Protein AF-A0A150P5X8-F1 (afdb_monomer)

Foldseek 3Di:
DVQLVVLVVLCVDPLLVVLVVQLCCLVPPVQPVPPDDNVVSVLSNLLSCLSHQLSVVCNVVSPRDPVVSVVSNVVSLVLSQCLQADVVSVVVVQVVCVVDPDNDDGDNHNVSNVSSVSSD

Nearest PDB structures (foldseek):
  8a1g-assembly2_D  TM=3.761E-01  e=4.054E+00  Homo sapiens
  7aan-assembly1_B  TM=2.956E-01  e=4.720E+00  Homo sapiens

Sequence (120 aa):
MSRDLRSRRSLLHPLWLGALALLVLNDHALKGSGLLPGWLTGKLSDLAGLLVAPAALAALLRVSSRRGFLGAHVATGAVFSAINLAPQAARAVEALMALTPLPWRITVDPTDLMALPALL

Solvent-accessible surface area (backbone atoms only — not comparable to full-atom values): 6564 Å² total; per-residue (Å²): 128,82,42,65,54,57,29,56,49,47,64,67,31,68,67,32,46,49,25,45,51,48,33,53,47,37,67,74,58,39,55,89,63,73,83,52,59,67,71,57,50,47,54,52,38,50,43,20,44,52,54,34,44,26,47,51,49,18,44,76,68,67,37,52,48,74,68,47,46,51,47,23,37,53,50,44,52,50,52,55,48,39,26,22,74,31,70,67,48,26,51,51,51,37,59,58,38,62,78,46,97,54,91,63,80,75,75,68,40,65,76,60,59,75,42,56,72,64,65,114

Mean predicted aligned error: 4.26 Å

pLDDT: mean 91.42, std 9.4, range [49.25, 98.38]

Radius of gyration: 14.77 Å; Cα contacts (8 Å, |Δi|>4): 120; chains: 1; bounding box: 37×29×39 Å

Secondary structure (DSSP, 8-state):
--SHHHHHHHHTSHHHHHHHHHHHHIIIIITTSSSS-HHHHHHHHHHHHHHHHHHHHHHHTT--SHHHHHHHHHHHHHHHHHHHH-HHHHHHHHHHHTTSSS-------GGGGGGGGGG-

Organism: Sorangium cellulosum (NCBI:txid56)

Structure (mmCIF, N/CA/C/O backbone):
data_AF-A0A150P5X8-F1
#
_entry.id   AF-A0A150P5X8-F1
#
loop_
_atom_site.group_PDB
_atom_site.id
_atom_site.type_symbol
_atom_site.label_atom_id
_atom_site.label_alt_id
_atom_site.label_comp_id
_atom_site.label_asym_id
_atom_site.label_entity_id
_atom_site.label_seq_id
_atom_site.pdbx_PDB_ins_code
_atom_site.Cartn_x
_atom_site.Cartn_y
_atom_site.Cartn_z
_atom_site.occupancy
_atom_site.B_iso_or_equiv
_atom_site.auth_seq_id
_atom_site.auth_comp_id
_atom_site.auth_asym_id
_atom_site.auth_atom_id
_atom_site.pdbx_PDB_model_num
ATOM 1 N N . MET A 1 1 ? -14.795 11.605 23.804 1.00 49.25 1 MET A N 1
ATOM 2 C CA . MET A 1 1 ? -13.365 11.974 23.654 1.00 49.25 1 MET A CA 1
ATOM 3 C C . MET A 1 1 ? -12.392 10.788 23.591 1.00 49.25 1 MET A C 1
ATOM 5 O O . MET A 1 1 ? -11.368 10.907 22.942 1.00 49.25 1 MET A O 1
ATOM 9 N N . SER A 1 2 ? -12.684 9.622 24.175 1.00 56.06 2 SER A N 1
ATOM 10 C CA . SER A 1 2 ? -11.725 8.499 24.320 1.00 56.06 2 SER A CA 1
ATOM 11 C C . SER A 1 2 ? -11.484 7.636 23.066 1.00 56.06 2 SER A C 1
ATOM 13 O O . SER A 1 2 ? -10.650 6.734 23.072 1.00 56.06 2 SER A O 1
ATOM 15 N N . ARG A 1 3 ? -12.247 7.868 21.996 1.00 51.91 3 ARG A N 1
ATOM 16 C CA . ARG A 1 3 ? -12.334 6.993 20.818 1.00 51.91 3 ARG A CA 1
ATOM 17 C C . ARG A 1 3 ? -11.343 7.368 19.705 1.00 51.91 3 ARG A C 1
ATOM 19 O O . ARG A 1 3 ? -10.735 6.475 19.127 1.00 51.91 3 ARG A O 1
ATOM 26 N N . ASP A 1 4 ? -11.089 8.661 19.511 1.00 60.19 4 ASP A N 1
ATOM 27 C CA . ASP A 1 4 ? -10.089 9.196 18.566 1.00 60.19 4 ASP A CA 1
ATOM 28 C C . ASP A 1 4 ? -8.639 8.881 18.995 1.00 60.19 4 ASP A C 1
ATOM 30 O O . ASP A 1 4 ? -7.708 8.841 18.201 1.00 60.19 4 ASP A O 1
ATOM 34 N N . LEU A 1 5 ? -8.439 8.576 20.279 1.00 59.88 5 LEU A N 1
ATOM 35 C CA . LEU A 1 5 ? -7.133 8.202 20.818 1.00 59.88 5 LEU A CA 1
ATOM 36 C C . LEU A 1 5 ? -6.637 6.855 20.284 1.00 59.88 5 LEU A C 1
ATOM 38 O O . LEU A 1 5 ? -5.435 6.617 20.286 1.00 59.88 5 LEU A O 1
ATOM 42 N N . ARG A 1 6 ? -7.531 5.955 19.851 1.00 66.44 6 ARG A N 1
ATOM 43 C CA . ARG A 1 6 ? -7.143 4.594 19.453 1.00 66.44 6 ARG A CA 1
ATOM 44 C C . ARG A 1 6 ? -6.501 4.567 18.062 1.00 66.44 6 ARG A C 1
ATOM 46 O O . ARG A 1 6 ? -5.456 3.947 17.915 1.00 66.44 6 ARG A O 1
ATOM 53 N N . SER A 1 7 ? -7.065 5.300 17.100 1.00 68.88 7 SER A N 1
ATOM 54 C CA . SER A 1 7 ? -6.475 5.503 15.767 1.00 68.88 7 SER A CA 1
ATOM 55 C C . SER A 1 7 ? -5.169 6.298 15.852 1.00 68.88 7 SER A C 1
ATOM 57 O O . SER A 1 7 ? -4.159 5.905 15.276 1.00 68.88 7 SER A O 1
ATOM 59 N N . ARG A 1 8 ? -5.128 7.367 16.658 1.00 73.62 8 ARG A N 1
ATOM 60 C CA . ARG A 1 8 ? -3.889 8.133 16.880 1.00 73.62 8 ARG A CA 1
ATOM 61 C C . ARG A 1 8 ? -2.788 7.298 17.532 1.00 73.62 8 ARG A C 1
ATOM 63 O O . ARG A 1 8 ? -1.634 7.413 17.144 1.00 73.62 8 ARG A O 1
ATOM 70 N N . ARG A 1 9 ? -3.130 6.421 18.484 1.00 78.81 9 ARG A N 1
ATOM 71 C CA . ARG A 1 9 ? -2.160 5.501 19.100 1.00 78.81 9 ARG A CA 1
ATOM 72 C C . ARG A 1 9 ? -1.590 4.495 18.103 1.00 78.81 9 ARG A C 1
ATOM 74 O O . ARG A 1 9 ? -0.408 4.197 18.212 1.00 78.81 9 ARG A O 1
ATOM 81 N N . SER A 1 10 ? -2.370 4.009 17.130 1.00 78.38 10 SER A N 1
ATOM 82 C CA . SER A 1 10 ? -1.811 3.134 16.087 1.00 78.38 10 SER A CA 1
ATOM 83 C C . SER A 1 10 ? -0.771 3.842 15.215 1.00 78.38 10 SER A C 1
ATOM 85 O O . SER A 1 10 ? 0.206 3.207 14.841 1.00 78.38 10 SER A O 1
ATOM 87 N N . LEU A 1 11 ? -0.908 5.154 14.980 1.00 85.50 11 LEU A N 1
ATOM 88 C CA . LEU A 1 11 ? 0.094 5.943 14.244 1.00 85.50 11 LEU A CA 1
ATOM 89 C C . LEU A 1 11 ? 1.394 6.170 15.035 1.00 85.50 11 LEU A C 1
ATOM 91 O O . LEU A 1 11 ? 2.410 6.546 14.467 1.00 85.50 11 LEU A O 1
ATOM 95 N N . LEU A 1 12 ? 1.374 5.958 16.352 1.00 89.94 12 LEU A N 1
ATOM 96 C CA . LEU A 1 12 ? 2.559 6.048 17.211 1.00 89.94 12 LEU A CA 1
ATOM 97 C C . LEU A 1 12 ? 3.156 4.671 17.520 1.00 89.94 12 LEU A C 1
ATOM 99 O O . LEU A 1 12 ? 4.127 4.571 18.268 1.00 89.94 12 LEU A O 1
ATOM 103 N N . HIS A 1 13 ? 2.573 3.598 16.982 1.00 91.38 13 HIS A N 1
ATOM 104 C CA . HIS A 1 13 ? 3.076 2.256 17.215 1.00 91.38 13 HIS A CA 1
ATOM 105 C C . HIS A 1 13 ? 4.439 2.085 16.517 1.00 91.38 13 HIS A C 1
ATOM 107 O O . HIS A 1 13 ? 4.541 2.417 15.333 1.00 91.38 13 HIS A O 1
ATOM 113 N N . PRO A 1 14 ? 5.470 1.526 17.183 1.00 92.62 14 PRO A N 1
ATOM 114 C CA . PRO A 1 14 ? 6.808 1.388 16.601 1.00 92.62 14 PRO A CA 1
ATOM 115 C C . PRO A 1 14 ? 6.818 0.661 15.255 1.00 92.62 14 PRO A C 1
ATOM 117 O O . PRO A 1 14 ? 7.535 1.066 14.349 1.00 92.62 14 PRO A O 1
ATOM 120 N N . LEU A 1 15 ? 5.970 -0.362 15.094 1.00 92.69 15 LEU A N 1
ATOM 121 C CA . LEU A 1 15 ? 5.825 -1.071 13.819 1.00 92.69 15 LEU A CA 1
ATOM 122 C C . LEU A 1 15 ? 5.279 -0.167 12.707 1.00 92.69 15 LEU A C 1
ATOM 124 O O . LEU A 1 15 ? 5.765 -0.230 11.586 1.00 92.69 15 LEU A O 1
ATOM 128 N N . TRP A 1 16 ? 4.295 0.685 13.011 1.00 94.88 16 TRP A N 1
ATOM 129 C CA . TRP A 1 16 ? 3.721 1.599 12.024 1.00 94.88 16 TRP A CA 1
ATOM 130 C C . TRP A 1 16 ? 4.732 2.678 11.634 1.00 94.88 16 TRP A C 1
ATOM 132 O O . TRP A 1 16 ? 4.913 2.950 10.453 1.00 94.88 16 TRP A O 1
ATOM 142 N N . LEU A 1 17 ? 5.447 3.240 12.616 1.00 96.25 17 LEU A N 1
ATOM 143 C CA . LEU A 1 17 ? 6.509 4.219 12.376 1.00 96.25 17 LEU A CA 1
ATOM 144 C C . LEU A 1 17 ? 7.669 3.615 11.578 1.00 96.25 17 LEU A C 1
ATOM 146 O O . LEU A 1 17 ? 8.155 4.244 10.644 1.00 96.25 17 LEU A O 1
ATOM 150 N N . GLY A 1 18 ? 8.085 2.393 11.914 1.00 96.88 18 GLY A N 1
ATOM 151 C CA . GLY A 1 18 ? 9.117 1.659 11.186 1.00 96.88 18 GLY A CA 1
ATOM 152 C C . GLY A 1 18 ? 8.696 1.339 9.754 1.00 96.88 18 GLY A C 1
ATOM 153 O O . GLY A 1 18 ? 9.475 1.565 8.833 1.00 96.88 18 GLY A O 1
ATOM 154 N N . ALA A 1 19 ? 7.454 0.891 9.548 1.00 96.50 19 ALA A N 1
ATOM 155 C CA . ALA A 1 19 ? 6.903 0.649 8.217 1.00 96.50 19 ALA A CA 1
ATOM 156 C C . ALA A 1 19 ? 6.788 1.945 7.403 1.00 96.50 19 ALA A C 1
ATOM 158 O O . ALA A 1 19 ? 7.170 1.964 6.239 1.00 96.50 19 ALA A O 1
ATOM 159 N N . LEU A 1 20 ? 6.343 3.049 8.011 1.00 97.00 20 LEU A N 1
ATOM 160 C CA . LEU A 1 20 ? 6.297 4.349 7.343 1.00 97.00 20 LEU A CA 1
ATOM 161 C C . LEU A 1 20 ? 7.701 4.835 6.964 1.00 97.00 20 LEU A C 1
ATOM 163 O O . LEU A 1 20 ? 7.906 5.282 5.839 1.00 97.00 20 LEU A O 1
ATOM 167 N N . ALA A 1 21 ? 8.665 4.741 7.881 1.00 97.06 21 ALA A N 1
ATOM 168 C CA . ALA A 1 21 ? 10.045 5.132 7.616 1.00 97.06 21 ALA A CA 1
ATOM 169 C C . ALA A 1 21 ? 10.656 4.286 6.492 1.00 97.06 21 ALA A C 1
ATOM 171 O O . ALA A 1 21 ? 11.269 4.839 5.579 1.00 97.06 21 ALA A O 1
ATOM 172 N N . LEU A 1 22 ? 10.433 2.967 6.524 1.00 96.62 22 LEU A N 1
ATOM 173 C CA . LEU A 1 22 ? 10.839 2.056 5.460 1.00 96.62 22 LEU A CA 1
ATOM 174 C C . LEU A 1 22 ? 10.195 2.451 4.130 1.00 96.62 22 LEU A C 1
ATOM 176 O O . LEU A 1 22 ? 10.912 2.569 3.146 1.00 96.62 22 LEU A O 1
ATOM 180 N N . LEU A 1 23 ? 8.883 2.697 4.102 1.00 95.69 23 LEU A N 1
ATOM 181 C CA . LEU A 1 23 ? 8.153 3.074 2.892 1.00 95.69 23 LEU A CA 1
ATOM 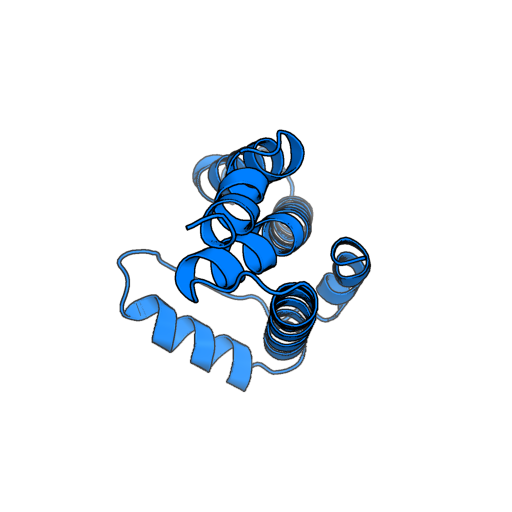182 C C . LEU A 1 23 ? 8.704 4.370 2.289 1.00 95.69 23 LEU A C 1
ATOM 184 O O . LEU A 1 23 ? 9.014 4.414 1.103 1.00 95.69 23 LEU A O 1
ATOM 188 N N . VAL A 1 24 ? 8.877 5.410 3.109 1.00 94.94 24 VAL A N 1
ATOM 189 C CA . VAL A 1 24 ? 9.394 6.710 2.659 1.00 94.94 24 VAL A CA 1
ATOM 190 C C . VAL A 1 24 ? 10.821 6.574 2.136 1.00 94.94 24 VAL A C 1
ATOM 192 O O . VAL A 1 24 ? 11.098 7.030 1.027 1.00 94.94 24 VAL A O 1
ATOM 195 N N . LEU A 1 25 ? 11.713 5.928 2.892 1.00 95.25 25 LEU A N 1
ATOM 196 C CA . LEU A 1 25 ? 13.107 5.747 2.487 1.00 95.25 25 LEU A CA 1
ATOM 197 C C . LEU A 1 25 ? 13.215 4.885 1.223 1.00 95.25 25 LEU A C 1
ATOM 199 O O . LEU A 1 25 ? 13.965 5.217 0.306 1.00 95.25 25 LEU A O 1
ATOM 203 N N . ASN A 1 26 ? 12.448 3.799 1.155 1.00 95.94 26 ASN A N 1
ATOM 204 C CA . ASN A 1 26 ? 12.442 2.899 0.014 1.00 95.94 26 ASN A CA 1
ATOM 205 C C . ASN A 1 26 ? 11.987 3.622 -1.254 1.00 95.94 26 ASN A C 1
ATOM 207 O O . ASN A 1 26 ? 12.691 3.589 -2.261 1.00 95.94 26 ASN A O 1
ATOM 211 N N . ASP A 1 27 ? 10.859 4.324 -1.189 1.00 92.38 27 ASP A N 1
ATOM 212 C CA . ASP A 1 27 ? 10.246 4.922 -2.372 1.00 92.38 27 ASP A CA 1
ATOM 213 C C . ASP A 1 27 ? 10.951 6.193 -2.859 1.00 92.38 27 ASP A C 1
ATOM 215 O O . ASP A 1 27 ? 10.912 6.471 -4.055 1.00 92.38 27 ASP A O 1
ATOM 219 N N . HIS A 1 28 ? 11.631 6.929 -1.973 1.00 91.44 28 HIS A N 1
ATOM 220 C CA . HIS A 1 28 ? 12.305 8.182 -2.339 1.00 91.44 28 HIS A CA 1
ATOM 221 C C . HIS A 1 28 ? 13.819 8.049 -2.529 1.00 91.44 28 HIS A C 1
ATOM 223 O O . HIS A 1 28 ? 14.402 8.878 -3.224 1.00 91.44 28 HIS A O 1
ATOM 229 N N . ALA A 1 29 ? 14.468 7.053 -1.914 1.00 92.19 29 ALA A N 1
ATOM 230 C CA . ALA A 1 29 ? 15.925 6.909 -1.968 1.00 92.19 29 ALA A CA 1
ATOM 231 C C . ALA A 1 29 ? 16.405 5.567 -2.537 1.00 92.19 29 ALA A C 1
ATOM 233 O O . ALA A 1 29 ? 17.473 5.527 -3.144 1.00 92.19 29 ALA A O 1
ATOM 234 N N . LEU A 1 30 ? 15.674 4.461 -2.345 1.00 92.00 30 LEU A N 1
ATOM 235 C CA . LEU A 1 30 ? 16.138 3.139 -2.797 1.00 92.00 30 LEU A CA 1
ATOM 236 C C . LEU A 1 30 ? 15.622 2.772 -4.189 1.00 92.00 30 LEU A C 1
ATOM 238 O O . LEU A 1 30 ? 16.387 2.236 -4.993 1.00 92.00 30 LEU A O 1
ATOM 242 N N . LYS A 1 31 ? 14.361 3.074 -4.509 1.00 90.88 31 LYS A N 1
ATOM 243 C CA . LYS A 1 31 ? 13.810 2.844 -5.849 1.00 90.88 31 LYS A CA 1
ATOM 244 C C . LYS A 1 31 ? 14.607 3.653 -6.880 1.00 90.88 31 LYS A C 1
ATOM 246 O O . LYS A 1 31 ? 14.711 4.870 -6.791 1.00 90.88 31 LYS A O 1
ATOM 251 N N . GLY A 1 32 ? 15.187 2.961 -7.860 1.00 89.12 32 GLY A N 1
ATOM 252 C CA . GLY A 1 32 ? 15.951 3.580 -8.950 1.00 89.12 32 GLY A CA 1
ATOM 253 C C . GLY A 1 32 ? 17.391 3.991 -8.613 1.00 89.12 32 GLY A C 1
ATOM 254 O O . GLY A 1 32 ? 18.095 4.438 -9.512 1.00 89.12 32 GLY A O 1
ATOM 255 N N . SER A 1 33 ? 17.869 3.799 -7.376 1.00 92.06 33 SER A N 1
ATOM 256 C CA . SER A 1 33 ? 19.255 4.149 -7.004 1.00 92.06 33 SER A CA 1
ATOM 257 C C . SER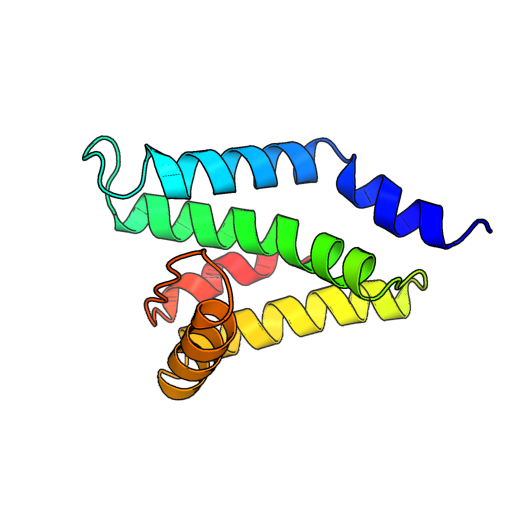 A 1 33 ? 20.308 3.14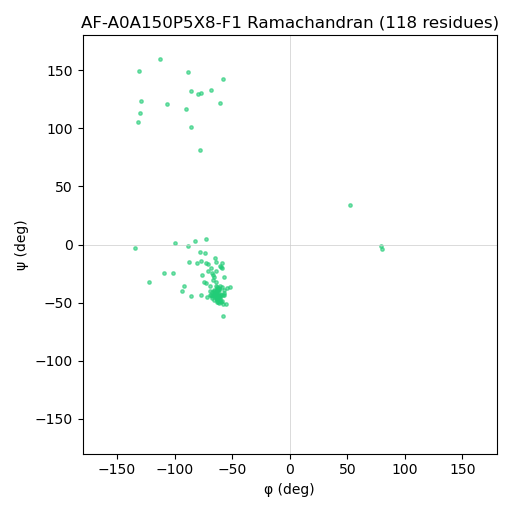6 -7.482 1.00 92.06 33 SER A C 1
ATOM 259 O O . SER A 1 33 ? 21.500 3.436 -7.441 1.00 92.06 33 SER A O 1
ATOM 261 N N . GLY A 1 34 ? 19.885 1.950 -7.900 1.00 91.81 34 GLY A N 1
ATOM 262 C CA . GLY A 1 34 ? 20.775 0.848 -8.274 1.00 91.81 34 GLY A CA 1
ATOM 263 C C . GLY A 1 34 ? 21.338 0.051 -7.091 1.00 91.81 34 GLY A C 1
ATOM 264 O O . GLY A 1 34 ? 22.002 -0.956 -7.318 1.00 91.81 34 GLY A O 1
ATOM 265 N N . LEU A 1 35 ? 21.050 0.445 -5.842 1.00 92.75 35 LEU A N 1
ATOM 266 C CA . LEU A 1 35 ? 21.514 -0.269 -4.641 1.00 92.75 35 LEU A CA 1
ATOM 267 C C . LEU A 1 35 ? 20.790 -1.601 -4.415 1.00 92.75 35 LEU A C 1
ATOM 269 O O . LEU A 1 35 ? 21.374 -2.543 -3.887 1.00 92.75 35 LEU A O 1
ATOM 273 N N . LEU A 1 36 ? 19.513 -1.672 -4.794 1.00 93.00 36 LEU A N 1
ATOM 274 C CA . LEU A 1 36 ? 18.673 -2.860 -4.671 1.00 93.00 36 LEU A CA 1
ATOM 275 C C . LEU A 1 36 ? 17.957 -3.141 -6.000 1.00 93.00 36 LEU A C 1
ATOM 277 O O . LEU A 1 36 ? 17.617 -2.197 -6.721 1.00 93.00 36 LEU A O 1
ATOM 281 N N . PRO A 1 37 ? 17.661 -4.415 -6.322 1.00 93.62 37 PRO A N 1
ATOM 282 C CA . PRO A 1 37 ? 16.838 -4.752 -7.477 1.00 93.62 37 PRO A CA 1
ATOM 283 C C . PRO A 1 37 ? 15.449 -4.101 -7.404 1.00 93.62 37 PRO A C 1
ATOM 285 O O . PRO A 1 37 ? 14.827 -4.045 -6.340 1.00 93.62 37 PRO A O 1
ATOM 288 N N . GLY A 1 38 ? 14.922 -3.664 -8.551 1.00 90.44 38 GLY A N 1
ATOM 289 C CA . GLY A 1 38 ? 13.604 -3.019 -8.628 1.00 90.44 38 GLY A CA 1
ATOM 290 C C . GLY A 1 38 ? 12.463 -3.900 -8.110 1.00 90.44 38 GLY A C 1
ATOM 291 O O . GLY A 1 38 ? 11.578 -3.417 -7.413 1.00 90.44 38 GLY A O 1
ATOM 292 N N . TRP A 1 39 ? 12.527 -5.212 -8.357 1.00 91.25 39 TRP A N 1
ATOM 293 C CA . TRP A 1 39 ? 11.520 -6.149 -7.855 1.00 91.25 39 TRP A CA 1
ATOM 294 C C . TRP A 1 39 ? 11.492 -6.200 -6.319 1.00 91.25 39 TRP A C 1
ATOM 296 O O . TRP A 1 3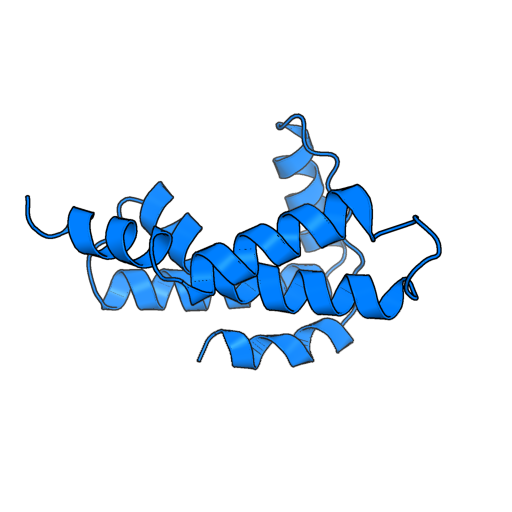9 ? 10.419 -6.275 -5.731 1.00 91.25 39 TRP A O 1
ATOM 306 N N . LEU A 1 40 ? 12.652 -6.102 -5.655 1.00 93.88 40 LEU A N 1
ATOM 307 C CA . LEU A 1 40 ? 12.745 -6.153 -4.195 1.00 93.88 40 LEU A CA 1
ATOM 308 C C . LEU A 1 40 ? 12.187 -4.874 -3.564 1.00 93.88 40 LEU A C 1
ATOM 310 O O . LEU A 1 40 ? 11.402 -4.939 -2.621 1.00 93.88 40 LEU A O 1
ATOM 314 N N . THR A 1 41 ? 12.560 -3.713 -4.105 1.00 94.69 41 THR A N 1
ATOM 315 C CA . THR A 1 41 ? 12.034 -2.422 -3.629 1.00 94.69 41 THR A CA 1
ATOM 316 C C . THR A 1 41 ? 10.534 -2.277 -3.898 1.00 94.69 41 THR A C 1
ATOM 318 O O . THR A 1 41 ? 9.852 -1.612 -3.120 1.00 94.69 41 THR A O 1
ATOM 321 N N . GLY A 1 42 ? 10.001 -2.938 -4.933 1.00 93.62 42 GLY A N 1
ATOM 322 C CA . GLY A 1 42 ? 8.561 -3.128 -5.138 1.00 93.62 42 GLY A CA 1
ATOM 323 C C . GLY A 1 42 ? 7.906 -3.847 -3.957 1.00 93.62 42 GLY A C 1
ATOM 324 O O . GLY A 1 42 ? 7.132 -3.230 -3.230 1.00 93.62 42 GLY A O 1
ATOM 325 N N . LYS A 1 43 ? 8.325 -5.088 -3.667 1.00 95.31 43 LYS A N 1
ATOM 326 C CA . LYS A 1 43 ? 7.726 -5.897 -2.583 1.00 95.31 43 LYS A CA 1
ATOM 327 C C . LYS A 1 43 ? 7.854 -5.262 -1.197 1.00 95.31 43 LYS A C 1
ATOM 329 O O . LYS A 1 43 ? 6.956 -5.391 -0.367 1.00 95.31 43 LYS A O 1
ATOM 334 N N . LEU A 1 44 ? 8.970 -4.579 -0.925 1.00 95.50 44 LEU A N 1
ATOM 335 C CA . LEU A 1 44 ? 9.145 -3.834 0.327 1.00 95.50 44 LEU A CA 1
ATOM 336 C C . LEU A 1 44 ? 8.127 -2.695 0.453 1.00 95.50 44 LEU A C 1
ATOM 338 O O . LEU A 1 44 ? 7.600 -2.469 1.543 1.00 95.50 44 LEU A O 1
ATOM 342 N N . SER A 1 45 ? 7.839 -2.009 -0.654 1.00 95.75 45 SER A N 1
ATOM 343 C CA . SER A 1 45 ? 6.824 -0.957 -0.719 1.00 95.75 45 SER A CA 1
ATOM 344 C C . SER A 1 45 ? 5.428 -1.526 -0.461 1.00 95.75 45 SER A C 1
ATOM 346 O O . SER A 1 45 ? 4.699 -0.969 0.356 1.00 95.75 45 SER A O 1
ATOM 348 N N . ASP A 1 46 ? 5.091 -2.678 -1.049 1.00 96.44 46 ASP A N 1
ATOM 349 C CA . ASP A 1 46 ? 3.790 -3.332 -0.841 1.00 96.44 46 ASP A CA 1
ATOM 350 C C . ASP A 1 46 ? 3.573 -3.727 0.618 1.00 96.44 46 ASP A C 1
ATOM 352 O O . ASP A 1 46 ? 2.555 -3.387 1.225 1.00 96.44 46 ASP A O 1
ATOM 356 N N . LEU A 1 47 ? 4.562 -4.401 1.212 1.00 96.94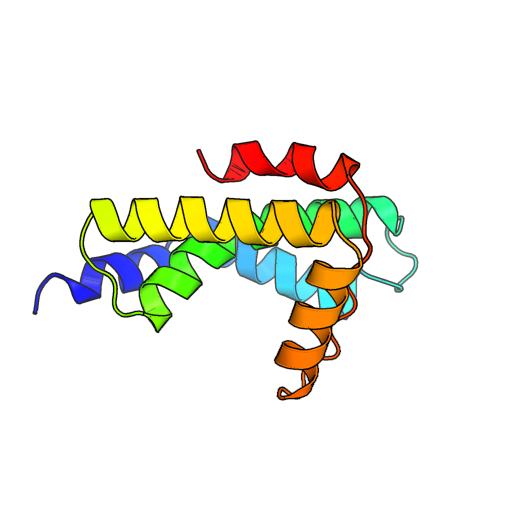 47 LEU A N 1
ATOM 357 C CA . LEU A 1 47 ? 4.501 -4.831 2.605 1.00 96.94 47 LEU A CA 1
ATOM 358 C C . LEU A 1 47 ? 4.370 -3.630 3.552 1.00 96.94 47 LEU A C 1
ATOM 360 O O . LEU A 1 47 ? 3.504 -3.609 4.429 1.00 96.94 47 LEU A O 1
ATOM 364 N N . ALA A 1 48 ? 5.217 -2.616 3.368 1.00 96.81 48 ALA A N 1
ATOM 365 C CA . ALA A 1 48 ? 5.191 -1.419 4.197 1.00 96.81 48 ALA A CA 1
ATOM 366 C C . ALA A 1 48 ? 3.890 -0.620 3.999 1.00 96.81 48 ALA A C 1
ATOM 368 O O . ALA A 1 48 ? 3.293 -0.154 4.971 1.00 96.81 48 ALA A O 1
ATOM 369 N N . GLY A 1 49 ? 3.404 -0.526 2.760 1.00 96.44 49 GLY A N 1
ATOM 370 C CA . GLY A 1 49 ? 2.138 0.105 2.408 1.00 96.44 49 GLY A CA 1
ATOM 371 C C . GLY A 1 49 ? 0.945 -0.565 3.086 1.00 96.44 49 GLY A C 1
ATOM 372 O O . GLY A 1 49 ? 0.119 0.130 3.680 1.00 96.44 49 GLY A O 1
ATOM 373 N N . LEU A 1 50 ? 0.878 -1.900 3.085 1.00 97.19 50 LEU A N 1
ATOM 374 C CA . LEU A 1 50 ? -0.195 -2.655 3.744 1.00 97.19 50 LEU A CA 1
ATOM 375 C C . LEU A 1 50 ? -0.180 -2.522 5.274 1.00 97.19 50 LEU A C 1
ATOM 377 O O . LEU A 1 50 ? -1.247 -2.508 5.883 1.00 97.19 50 LEU A O 1
ATOM 381 N N . LEU A 1 51 ? 0.988 -2.343 5.898 1.00 95.88 51 LEU A N 1
ATOM 382 C CA . LEU A 1 51 ? 1.089 -2.061 7.338 1.00 95.88 51 LEU A CA 1
ATOM 383 C C . LEU A 1 51 ? 0.681 -0.620 7.692 1.00 95.88 51 LEU A C 1
ATOM 385 O O . LEU A 1 51 ? 0.146 -0.362 8.775 1.00 95.88 51 LEU A O 1
ATOM 389 N N . VAL A 1 52 ? 0.929 0.335 6.793 1.00 96.69 52 VAL A N 1
ATOM 390 C CA . VAL A 1 52 ? 0.674 1.763 7.034 1.00 96.69 52 VAL A CA 1
ATOM 391 C C . VAL A 1 52 ? -0.772 2.155 6.715 1.00 96.69 52 VAL A C 1
ATOM 393 O O . VAL A 1 52 ? -1.409 2.880 7.494 1.00 96.69 52 VAL A O 1
ATOM 396 N N . ALA A 1 53 ? -1.296 1.686 5.581 1.00 95.81 53 ALA A N 1
ATOM 397 C CA . ALA A 1 53 ? -2.524 2.185 4.968 1.00 95.81 53 ALA A CA 1
ATOM 398 C C . ALA A 1 53 ? -3.799 2.011 5.816 1.00 95.81 53 ALA A C 1
ATOM 400 O O . ALA A 1 53 ? -4.556 2.980 5.897 1.00 95.81 53 ALA A O 1
ATOM 401 N N . PRO A 1 54 ? -4.063 0.880 6.503 1.00 94.50 54 PRO A N 1
ATOM 402 C CA . PRO A 1 54 ? -5.302 0.719 7.266 1.00 94.50 54 PRO A CA 1
ATOM 403 C C . PRO A 1 54 ? -5.402 1.704 8.433 1.00 94.50 54 PRO A C 1
ATOM 405 O O . PRO A 1 54 ? -6.457 2.292 8.678 1.00 94.50 54 PRO A O 1
ATOM 408 N N . ALA A 1 55 ? -4.291 1.921 9.146 1.00 93.00 55 ALA A N 1
ATOM 409 C CA . ALA A 1 55 ? -4.230 2.866 10.256 1.00 93.00 55 ALA A CA 1
ATOM 410 C C . ALA A 1 55 ? -4.332 4.319 9.767 1.00 93.00 55 ALA A C 1
ATOM 412 O O . ALA A 1 55 ? -5.051 5.114 10.378 1.00 93.00 55 ALA A O 1
ATOM 413 N N . ALA A 1 56 ? -3.684 4.653 8.644 1.00 92.88 56 ALA A N 1
ATOM 414 C CA . ALA A 1 56 ? -3.812 5.964 8.012 1.00 92.88 56 ALA A CA 1
ATOM 415 C C . ALA A 1 56 ? -5.256 6.230 7.551 1.00 92.88 56 ALA A C 1
ATOM 417 O O . ALA A 1 56 ? -5.826 7.269 7.883 1.00 92.88 56 ALA A O 1
ATOM 418 N N . LEU A 1 57 ? -5.886 5.266 6.873 1.00 93.75 57 LEU A N 1
ATOM 419 C CA . LEU A 1 57 ? -7.278 5.343 6.427 1.00 93.75 57 LEU A CA 1
ATOM 420 C C . LEU A 1 57 ? -8.235 5.510 7.612 1.00 93.75 57 LEU A C 1
ATOM 422 O O . LEU A 1 57 ? -9.092 6.394 7.602 1.00 93.75 57 LEU A O 1
ATOM 426 N N . ALA A 1 58 ? -8.067 4.708 8.666 1.00 92.94 58 ALA A N 1
ATOM 427 C CA . ALA A 1 58 ? -8.882 4.819 9.870 1.00 92.94 58 ALA A CA 1
ATOM 428 C C . ALA A 1 58 ? -8.716 6.186 10.555 1.00 92.94 58 ALA A C 1
ATOM 430 O O . ALA A 1 58 ? -9.701 6.754 11.029 1.00 92.94 58 ALA A O 1
ATOM 431 N N . ALA A 1 59 ? -7.499 6.737 10.593 1.00 91.06 59 ALA A N 1
ATOM 432 C CA . ALA A 1 59 ? -7.239 8.060 11.153 1.00 91.06 59 ALA A CA 1
ATOM 433 C C . ALA A 1 59 ? -7.868 9.183 10.312 1.00 91.06 59 ALA A C 1
ATOM 435 O O . ALA A 1 59 ? -8.551 10.045 10.870 1.00 91.06 59 ALA A O 1
ATOM 436 N N . LEU A 1 60 ? -7.705 9.144 8.984 1.00 91.31 60 LEU A N 1
ATOM 437 C CA . LEU A 1 60 ? -8.291 10.115 8.051 1.00 91.31 60 LEU A CA 1
ATOM 438 C C . LEU A 1 60 ? -9.820 10.136 8.140 1.00 91.31 60 LEU A C 1
ATOM 440 O O . LEU A 1 60 ? -10.428 11.202 8.217 1.00 91.31 60 LEU A O 1
ATOM 444 N N . LEU A 1 61 ? -10.438 8.956 8.213 1.00 92.44 61 LEU A N 1
ATOM 445 C CA . LEU A 1 61 ? -11.888 8.802 8.339 1.00 92.44 61 LEU A CA 1
ATOM 446 C C . LEU A 1 61 ? -12.397 8.953 9.783 1.00 92.44 61 LEU A C 1
ATOM 448 O O . LEU A 1 61 ? -13.590 8.779 10.034 1.00 92.44 61 LEU A O 1
ATOM 452 N N . ARG A 1 62 ? -11.514 9.260 10.747 1.00 90.81 62 ARG A N 1
ATOM 453 C CA . ARG A 1 62 ? -11.836 9.394 12.184 1.00 90.81 62 ARG A CA 1
ATOM 454 C C . ARG A 1 62 ? -12.572 8.170 12.747 1.00 90.81 62 ARG A C 1
ATOM 456 O O . ARG A 1 62 ? -13.423 8.258 13.639 1.00 90.81 62 ARG A O 1
ATOM 463 N N . VAL A 1 63 ? -12.237 6.998 12.220 1.00 87.69 63 VAL A N 1
ATOM 464 C CA . VAL A 1 63 ? -12.821 5.719 12.602 1.00 87.69 63 VAL A CA 1
ATOM 465 C C . VAL A 1 63 ? -12.228 5.272 13.930 1.00 87.69 63 VAL A C 1
ATOM 467 O O . VAL A 1 63 ? -11.018 5.237 14.129 1.00 87.69 63 VAL A O 1
ATOM 470 N N . SER A 1 64 ? -13.107 4.902 14.856 1.00 82.69 64 SER A N 1
ATOM 471 C CA . SER A 1 64 ? -12.716 4.576 16.231 1.00 82.69 64 SER A CA 1
ATOM 472 C C . SER A 1 64 ? -13.355 3.306 16.789 1.00 82.69 64 SER A C 1
ATOM 474 O O . SER A 1 64 ? -13.061 2.894 17.915 1.00 82.69 64 SER A O 1
ATOM 476 N N . SER A 1 65 ? -14.237 2.672 16.017 1.00 88.38 65 SER A N 1
ATOM 477 C CA . SER A 1 65 ? -14.841 1.395 16.378 1.00 88.38 65 SER A CA 1
ATOM 478 C C . SER A 1 65 ? -13.966 0.240 15.891 1.00 88.38 65 SER A C 1
ATOM 480 O O . SER A 1 65 ? -13.331 0.324 14.841 1.00 88.38 65 SER A O 1
ATOM 482 N N . ARG A 1 66 ? -13.968 -0.880 16.626 1.00 87.81 66 ARG A N 1
ATOM 483 C CA . ARG A 1 66 ? -13.250 -2.098 16.212 1.00 87.81 66 ARG A CA 1
ATOM 484 C C . ARG A 1 66 ? -13.714 -2.588 14.836 1.00 87.81 66 ARG A C 1
ATOM 486 O O . ARG A 1 66 ? -12.891 -2.953 14.010 1.00 87.81 66 ARG A O 1
ATOM 493 N N . ARG A 1 67 ? -15.029 -2.544 14.583 1.00 91.62 67 ARG A N 1
ATOM 494 C CA . ARG A 1 67 ? -15.620 -2.896 13.282 1.00 91.62 67 ARG A CA 1
ATOM 495 C C . ARG A 1 67 ? -15.157 -1.961 12.168 1.00 91.62 67 ARG A C 1
ATOM 497 O O . ARG A 1 67 ? -14.872 -2.430 11.079 1.00 91.62 67 ARG A O 1
ATOM 504 N N . GLY A 1 68 ? -15.051 -0.664 12.440 1.00 91.56 68 GLY A N 1
ATOM 505 C CA . GLY A 1 68 ? -14.552 0.287 11.455 1.00 91.56 68 GLY A CA 1
ATOM 506 C C . GLY A 1 68 ? -13.062 0.099 11.161 1.00 91.56 68 GLY A C 1
ATOM 507 O O . GLY A 1 68 ? -12.658 0.218 10.013 1.00 91.56 68 GLY A O 1
ATOM 508 N N . PHE A 1 69 ? -12.253 -0.255 12.163 1.00 90.38 69 PHE A N 1
ATOM 509 C CA . PHE A 1 69 ? -10.837 -0.571 11.952 1.00 90.38 69 PHE A CA 1
ATOM 510 C C . PHE A 1 69 ? -10.652 -1.838 11.105 1.00 90.38 69 PHE A C 1
ATOM 512 O O . PHE A 1 69 ? -9.832 -1.852 10.190 1.00 90.38 69 PHE A O 1
ATOM 519 N N . LEU A 1 70 ? -11.474 -2.867 11.346 1.00 93.69 70 LEU A N 1
ATOM 520 C CA . LEU A 1 70 ? -11.557 -4.036 10.467 1.00 93.69 70 LEU A CA 1
ATOM 521 C C . LEU A 1 70 ? -11.996 -3.635 9.051 1.00 93.69 70 LEU A C 1
ATOM 523 O O . LEU A 1 70 ? -11.409 -4.084 8.076 1.00 93.69 70 LEU A O 1
ATOM 527 N N . GLY A 1 71 ? -12.978 -2.737 8.940 1.00 95.94 71 GLY A N 1
ATOM 528 C CA . GLY A 1 71 ? -13.400 -2.165 7.664 1.00 95.94 71 GLY A CA 1
ATOM 529 C C . GLY A 1 71 ? -12.259 -1.470 6.919 1.00 95.94 71 GLY A C 1
ATOM 530 O O . GLY A 1 71 ? -12.145 -1.642 5.712 1.00 95.94 71 GLY A O 1
ATOM 531 N N . ALA A 1 72 ? -11.374 -0.757 7.623 1.00 95.25 72 ALA A N 1
ATOM 532 C CA . ALA A 1 72 ? -10.189 -0.149 7.022 1.00 95.25 72 ALA A CA 1
ATOM 533 C C . ALA A 1 72 ? -9.197 -1.201 6.496 1.00 95.25 72 ALA A C 1
ATOM 535 O O . ALA A 1 72 ? -8.689 -1.033 5.396 1.00 95.25 72 ALA A O 1
ATOM 536 N N . HIS A 1 73 ? -8.979 -2.309 7.217 1.00 95.75 73 HIS A N 1
ATOM 537 C CA . HIS A 1 73 ? -8.127 -3.412 6.740 1.00 95.75 73 HIS A CA 1
ATOM 538 C C . HIS A 1 73 ? -8.702 -4.058 5.480 1.00 95.75 73 HIS A C 1
ATOM 540 O O . HIS A 1 73 ? -7.998 -4.219 4.486 1.00 95.75 73 HIS A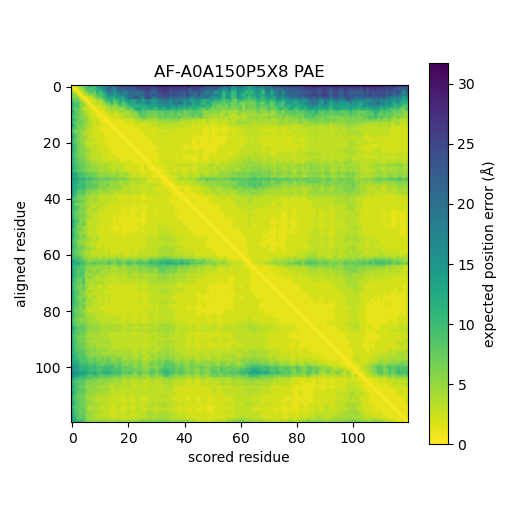 O 1
ATOM 546 N N . VAL A 1 74 ? -10.002 -4.366 5.495 1.00 97.62 74 VAL A N 1
ATOM 547 C CA . VAL A 1 74 ? -10.699 -4.946 4.340 1.00 97.62 74 VAL A CA 1
ATOM 548 C C . VAL A 1 74 ? -10.662 -3.992 3.147 1.00 97.62 74 VAL A C 1
ATOM 550 O O . VAL A 1 74 ? -10.358 -4.423 2.040 1.00 97.62 74 VAL A O 1
ATOM 553 N N . ALA A 1 75 ? -10.919 -2.699 3.362 1.00 97.62 75 ALA A N 1
ATOM 554 C CA . ALA A 1 75 ? -10.869 -1.695 2.304 1.00 97.62 75 ALA A CA 1
ATOM 555 C C . ALA A 1 75 ? -9.458 -1.560 1.712 1.00 97.62 75 ALA A C 1
ATOM 557 O O . ALA A 1 75 ? -9.316 -1.556 0.491 1.00 97.62 75 ALA A O 1
ATOM 558 N N . THR A 1 76 ? -8.419 -1.511 2.552 1.00 97.81 76 THR A N 1
ATOM 559 C CA . THR A 1 76 ? -7.022 -1.498 2.100 1.00 97.81 76 THR A CA 1
ATOM 560 C C . THR A 1 76 ? -6.702 -2.733 1.262 1.00 97.81 76 THR A C 1
ATOM 562 O O . THR A 1 76 ? -6.223 -2.584 0.141 1.00 97.81 76 THR A O 1
ATOM 565 N N . GLY A 1 77 ? -7.011 -3.936 1.755 1.00 98.00 77 GLY A N 1
ATOM 566 C CA . GLY A 1 77 ? -6.762 -5.180 1.022 1.00 98.00 77 GLY A CA 1
ATOM 567 C C . GLY A 1 77 ? -7.534 -5.258 -0.296 1.00 98.00 77 GLY A C 1
ATOM 568 O O . GLY A 1 77 ? -6.986 -5.703 -1.302 1.00 98.00 77 GLY A O 1
ATOM 569 N N . ALA A 1 78 ? -8.777 -4.771 -0.326 1.00 98.25 78 ALA A N 1
ATOM 570 C CA . ALA A 1 78 ? -9.596 -4.732 -1.534 1.00 98.25 78 ALA A CA 1
ATOM 571 C C . ALA A 1 78 ? -9.023 -3.775 -2.592 1.00 98.25 78 ALA A C 1
ATOM 573 O O . ALA A 1 78 ? -8.883 -4.168 -3.749 1.00 98.25 78 ALA A O 1
ATOM 574 N N . VAL A 1 79 ? -8.650 -2.549 -2.204 1.00 98.00 79 VAL A N 1
ATOM 575 C CA . VAL A 1 79 ? -8.027 -1.579 -3.122 1.00 98.00 79 VAL A CA 1
ATOM 576 C C . VAL A 1 79 ? -6.681 -2.101 -3.616 1.00 98.00 79 VAL A C 1
ATOM 578 O O . VAL A 1 79 ? -6.448 -2.098 -4.822 1.00 98.00 79 VAL A O 1
ATOM 581 N N . PHE A 1 80 ? -5.837 -2.615 -2.717 1.00 98.06 80 PHE A N 1
ATOM 582 C CA . PHE A 1 80 ? -4.548 -3.215 -3.065 1.00 98.06 80 PHE A CA 1
ATOM 583 C C . PHE A 1 80 ? -4.703 -4.382 -4.049 1.00 98.06 80 PHE A C 1
ATOM 585 O O . PHE A 1 80 ? -3.982 -4.469 -5.040 1.00 98.06 80 PHE A O 1
ATOM 592 N N . SER A 1 81 ? -5.687 -5.255 -3.827 1.00 98.38 81 SER A N 1
ATOM 593 C CA . SER A 1 81 ? -5.956 -6.364 -4.744 1.00 98.38 81 SER A CA 1
ATOM 594 C C . SER A 1 81 ? -6.436 -5.865 -6.105 1.00 98.38 81 SER A C 1
ATOM 596 O O . SER A 1 81 ? -5.996 -6.359 -7.140 1.00 98.38 81 SER A O 1
ATOM 598 N N . ALA A 1 82 ? -7.313 -4.859 -6.123 1.00 98.25 82 ALA A N 1
ATOM 599 C CA . ALA A 1 82 ? -7.854 -4.305 -7.357 1.00 98.25 82 ALA A CA 1
ATOM 600 C C . ALA A 1 82 ? -6.766 -3.665 -8.228 1.00 98.25 82 ALA A C 1
ATOM 602 O O . ALA A 1 82 ? -6.722 -3.938 -9.427 1.00 98.25 82 ALA A O 1
ATOM 603 N N . ILE A 1 83 ? -5.871 -2.858 -7.646 1.00 97.88 83 ILE A N 1
ATOM 604 C CA . ILE A 1 83 ? -4.797 -2.205 -8.411 1.00 97.88 83 ILE A CA 1
ATOM 605 C C . ILE A 1 83 ? -3.775 -3.207 -8.972 1.00 97.88 83 ILE A C 1
ATOM 607 O O . ILE A 1 83 ? -3.207 -2.950 -10.029 1.00 97.88 83 ILE A O 1
ATOM 611 N N . ASN A 1 84 ? -3.613 -4.366 -8.325 1.00 98.06 84 ASN A N 1
ATOM 612 C CA . ASN A 1 84 ? -2.705 -5.432 -8.760 1.00 98.06 84 ASN A CA 1
ATOM 613 C C . ASN A 1 84 ? -3.315 -6.425 -9.755 1.00 98.06 84 ASN A C 1
ATOM 615 O O . ASN A 1 84 ? -2.592 -7.168 -10.414 1.00 98.06 84 ASN A O 1
ATOM 619 N N . LEU A 1 85 ? -4.642 -6.436 -9.894 1.00 98.06 85 LEU A N 1
ATOM 620 C CA . LEU A 1 85 ? -5.355 -7.336 -10.805 1.00 98.06 85 LEU A CA 1
ATOM 621 C C . LEU A 1 85 ? -5.956 -6.624 -12.021 1.00 98.06 85 LEU A C 1
ATOM 623 O O . LEU A 1 85 ? -6.185 -7.261 -13.049 1.00 98.06 85 LEU A O 1
ATOM 627 N N . ALA A 1 86 ? -6.230 -5.322 -11.924 1.00 97.94 86 ALA A N 1
ATOM 628 C CA . ALA A 1 86 ? -6.945 -4.575 -12.951 1.00 97.94 86 ALA A CA 1
ATOM 629 C C . ALA A 1 86 ? -6.210 -3.275 -13.330 1.00 97.94 86 ALA A C 1
ATOM 631 O O . ALA A 1 86 ? -6.208 -2.314 -12.553 1.00 97.94 86 ALA A O 1
ATOM 632 N N . PRO A 1 87 ? -5.691 -3.155 -14.569 1.00 97.44 87 PRO A N 1
ATOM 633 C CA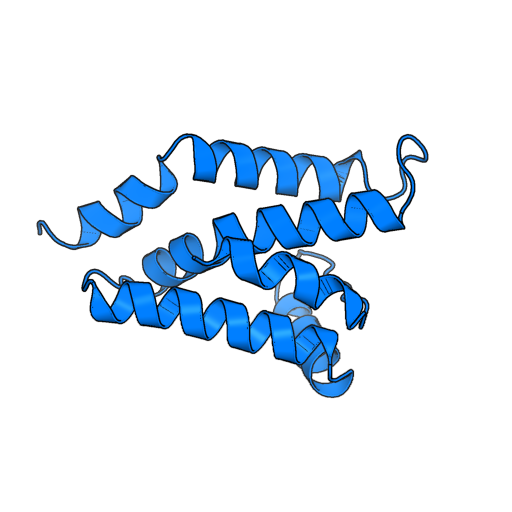 . PRO A 1 87 ? -5.079 -1.916 -15.057 1.00 97.44 87 PRO A CA 1
ATOM 634 C C . PRO A 1 87 ? -6.010 -0.697 -15.009 1.00 97.44 87 PRO A C 1
ATOM 636 O O . PRO A 1 87 ? -5.561 0.442 -14.907 1.00 97.44 87 PRO A O 1
ATOM 639 N N . GLN A 1 88 ? -7.326 -0.903 -15.097 1.00 97.62 88 GLN A N 1
ATOM 640 C CA . GLN A 1 88 ? -8.317 0.164 -14.949 1.00 97.62 88 GLN A CA 1
ATOM 641 C C . GLN A 1 88 ? -8.339 0.712 -13.517 1.00 97.62 88 GLN A C 1
ATOM 643 O O . GLN A 1 88 ? -8.402 1.927 -13.344 1.00 97.62 88 GLN A O 1
ATOM 648 N N . ALA A 1 89 ? -8.244 -0.160 -12.510 1.00 97.06 89 ALA A N 1
ATOM 649 C CA . ALA A 1 89 ? -8.206 0.246 -11.110 1.00 97.06 89 ALA A CA 1
ATOM 650 C C . ALA A 1 89 ? -6.904 0.991 -10.789 1.00 97.06 89 ALA A C 1
ATOM 652 O O . ALA A 1 89 ? -6.958 2.066 -10.195 1.00 97.06 89 ALA A O 1
ATOM 653 N N . ALA A 1 90 ? -5.760 0.480 -11.258 1.00 96.88 90 ALA A N 1
ATOM 654 C CA . ALA A 1 90 ? -4.473 1.163 -11.127 1.00 96.88 90 ALA A CA 1
ATOM 655 C C . ALA A 1 90 ? -4.530 2.584 -11.714 1.00 96.88 90 ALA A C 1
ATOM 657 O O . ALA A 1 90 ? -4.251 3.553 -11.013 1.00 96.88 90 ALA A O 1
ATOM 658 N N . ARG A 1 91 ? -5.010 2.735 -12.958 1.00 96.62 91 ARG A N 1
ATOM 659 C CA . ARG A 1 91 ? -5.159 4.055 -13.601 1.00 96.62 91 ARG A CA 1
ATOM 660 C C . ARG A 1 91 ? -6.117 4.987 -12.861 1.00 96.62 91 ARG A C 1
ATOM 662 O O . ARG A 1 91 ? -5.865 6.186 -12.811 1.00 96.62 91 ARG A O 1
ATOM 669 N N . ALA A 1 92 ? -7.206 4.467 -12.296 1.00 96.31 92 ALA A N 1
ATOM 670 C CA . ALA A 1 92 ? -8.141 5.276 -11.517 1.00 96.31 92 ALA A CA 1
ATOM 671 C C . ALA A 1 92 ? -7.485 5.828 -10.240 1.00 96.31 92 ALA A C 1
ATOM 673 O O . ALA A 1 92 ? -7.664 7.003 -9.916 1.00 96.31 92 ALA A O 1
ATOM 674 N N . VAL A 1 93 ? -6.690 5.008 -9.546 1.00 94.69 93 VAL A N 1
ATOM 675 C CA . VAL A 1 93 ? -5.936 5.448 -8.364 1.00 94.69 93 VAL A CA 1
ATOM 676 C C . VAL A 1 93 ? -4.829 6.426 -8.754 1.00 94.69 93 VAL A C 1
ATOM 678 O O . VAL A 1 93 ? -4.702 7.464 -8.113 1.00 94.69 93 VAL A O 1
ATOM 681 N N . GLU A 1 94 ? -4.081 6.169 -9.829 1.00 95.38 94 GLU A N 1
ATOM 682 C CA . GLU A 1 94 ? -3.089 7.123 -10.346 1.00 95.38 94 GLU A CA 1
ATOM 683 C C . GLU A 1 94 ? -3.723 8.480 -10.686 1.00 95.38 94 GLU A C 1
ATOM 685 O O . GLU A 1 94 ? -3.180 9.518 -10.315 1.00 95.38 94 GLU A O 1
ATOM 690 N N . ALA A 1 95 ? -4.892 8.493 -11.334 1.00 94.38 95 ALA A N 1
ATOM 691 C CA . ALA A 1 95 ? -5.610 9.725 -11.662 1.00 94.38 95 ALA A CA 1
ATOM 692 C C . ALA A 1 95 ? -6.050 10.499 -10.409 1.00 94.38 95 ALA A C 1
ATOM 694 O O . ALA A 1 95 ? -5.972 11.726 -10.384 1.00 94.38 95 ALA A O 1
ATOM 695 N N . LEU A 1 96 ? -6.474 9.795 -9.354 1.00 92.19 96 LEU A N 1
ATOM 696 C CA . LEU A 1 96 ? -6.787 10.416 -8.068 1.00 92.19 96 LEU A CA 1
ATOM 697 C C . LEU A 1 96 ? -5.531 11.000 -7.410 1.00 92.19 96 LEU A C 1
ATOM 699 O O . LEU A 1 96 ? -5.556 12.123 -6.911 1.00 92.19 96 LEU A O 1
ATOM 703 N N . MET A 1 97 ? -4.425 10.256 -7.429 1.00 90.94 97 MET A N 1
ATOM 704 C CA . MET A 1 97 ? -3.164 10.692 -6.829 1.00 90.94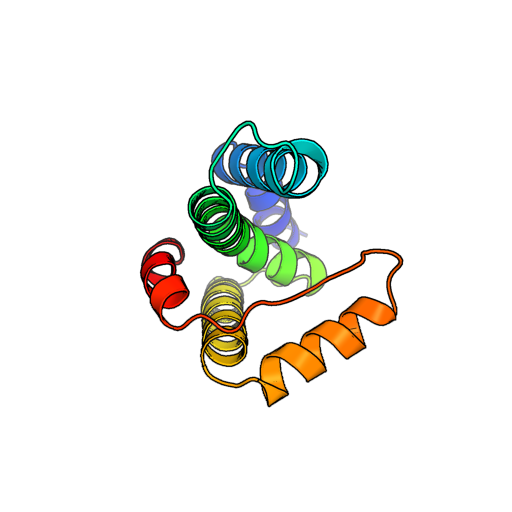 97 MET A CA 1
ATOM 705 C C . MET A 1 97 ? -2.491 11.818 -7.614 1.00 90.94 97 MET A C 1
ATOM 707 O O . MET A 1 97 ? -1.777 12.615 -7.011 1.00 90.94 97 MET A O 1
ATOM 711 N N . ALA A 1 98 ? -2.790 11.970 -8.906 1.00 91.94 98 ALA A N 1
ATOM 712 C CA . ALA A 1 98 ? -2.363 13.114 -9.709 1.00 91.94 98 ALA A CA 1
ATOM 713 C C . ALA A 1 98 ? -2.960 14.456 -9.233 1.00 91.94 98 ALA A C 1
ATOM 715 O O . ALA A 1 98 ? -2.449 15.512 -9.598 1.00 91.94 98 ALA A O 1
ATOM 716 N N . LEU A 1 99 ? -4.002 14.440 -8.388 1.00 92.69 99 LEU A N 1
ATOM 717 C CA . LEU A 1 99 ? -4.501 15.637 -7.690 1.00 92.69 99 LEU A CA 1
ATOM 718 C C . LEU A 1 99 ? -3.577 16.084 -6.543 1.00 92.69 99 LEU A C 1
ATOM 720 O O . LEU A 1 99 ? -3.795 17.129 -5.932 1.00 92.69 99 LEU A O 1
ATOM 724 N N . THR A 1 100 ? -2.563 15.282 -6.226 1.00 88.88 100 THR A N 1
ATOM 725 C CA . THR A 1 100 ? -1.552 15.547 -5.204 1.00 88.88 100 THR A CA 1
ATOM 726 C C . THR A 1 100 ? -0.191 15.766 -5.872 1.00 88.88 100 THR A C 1
ATOM 728 O O . THR A 1 100 ? 0.026 15.309 -6.993 1.00 88.88 100 THR A O 1
ATOM 731 N N . PRO A 1 101 ? 0.775 16.411 -5.198 1.00 87.50 101 PRO A N 1
ATOM 732 C CA . PRO A 1 101 ? 2.128 16.568 -5.734 1.00 87.50 101 PRO A CA 1
ATOM 733 C C . PRO A 1 101 ? 2.953 15.266 -5.732 1.00 87.50 101 PRO A C 1
ATOM 735 O O . PRO A 1 101 ? 4.138 15.303 -6.052 1.00 87.50 101 PRO A O 1
ATOM 738 N N . LEU A 1 102 ? 2.372 14.124 -5.347 1.00 78.75 102 LEU A N 1
ATOM 739 C CA . LEU A 1 102 ? 3.079 12.851 -5.265 1.00 78.75 102 LEU A CA 1
ATOM 740 C C . LEU A 1 102 ? 2.978 12.106 -6.609 1.00 78.75 102 LEU A C 1
ATOM 742 O O . LEU A 1 102 ? 1.876 11.716 -7.001 1.00 78.75 102 LEU A O 1
ATOM 746 N N . PRO A 1 103 ? 4.098 11.851 -7.310 1.00 79.19 103 PRO A N 1
ATOM 747 C CA . PRO A 1 103 ? 4.088 11.185 -8.609 1.00 79.19 103 PRO A CA 1
ATOM 748 C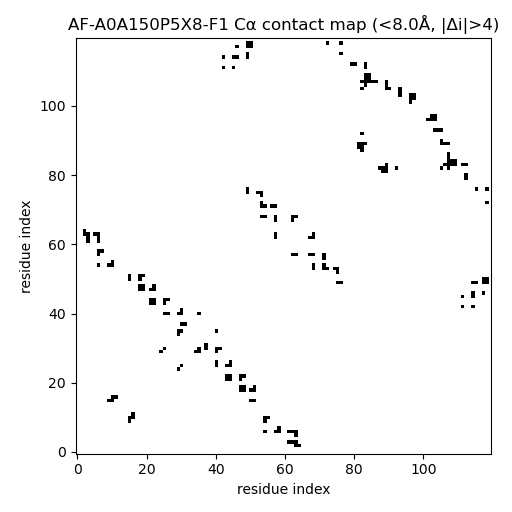 C . PRO A 1 103 ? 3.897 9.672 -8.440 1.00 79.19 103 PRO A C 1
ATOM 750 O O . PRO A 1 103 ? 4.856 8.902 -8.440 1.00 79.19 103 PRO A O 1
ATOM 753 N N . TRP A 1 104 ? 2.651 9.233 -8.266 1.00 85.94 104 TRP A N 1
ATOM 754 C CA . TRP A 1 104 ? 2.338 7.813 -8.106 1.00 85.94 104 TRP A CA 1
ATOM 755 C C . TRP A 1 104 ? 2.313 7.106 -9.458 1.00 85.94 104 TRP A C 1
ATOM 757 O O . TRP A 1 104 ? 1.636 7.533 -10.394 1.00 85.94 104 TRP A O 1
ATOM 767 N N . ARG A 1 105 ? 3.043 5.993 -9.532 1.00 90.38 105 ARG A N 1
ATOM 768 C CA . ARG A 1 105 ? 2.987 5.033 -10.631 1.00 90.38 105 ARG A CA 1
ATOM 769 C C . ARG A 1 105 ? 2.793 3.641 -10.060 1.00 90.38 105 ARG A C 1
ATOM 771 O O . ARG A 1 105 ? 3.587 3.200 -9.232 1.00 90.38 105 ARG A O 1
ATOM 778 N N . ILE A 1 106 ? 1.734 2.975 -10.496 1.00 93.31 106 ILE A N 1
ATOM 779 C CA . ILE A 1 106 ? 1.324 1.659 -10.026 1.00 93.31 106 ILE A CA 1
ATOM 780 C C . ILE A 1 106 ? 1.644 0.648 -11.121 1.00 93.31 106 ILE A C 1
ATOM 782 O O . ILE A 1 106 ? 1.145 0.734 -12.244 1.00 93.31 106 ILE A O 1
ATOM 786 N N . THR A 1 107 ? 2.479 -0.327 -10.778 1.00 94.44 107 THR A N 1
ATOM 787 C CA . THR A 1 107 ? 2.704 -1.497 -11.629 1.00 94.44 107 THR A CA 1
ATOM 788 C C . THR A 1 107 ? 1.629 -2.524 -11.306 1.00 94.44 107 THR A C 1
ATOM 790 O O . THR A 1 107 ? 1.359 -2.776 -10.141 1.00 94.44 107 THR A O 1
ATOM 793 N N . VAL A 1 108 ? 0.987 -3.088 -12.328 1.00 96.94 108 VAL A N 1
ATOM 794 C CA . VAL A 1 108 ? -0.009 -4.149 -12.140 1.00 96.94 108 VAL A CA 1
ATOM 795 C C . VAL A 1 108 ? 0.734 -5.480 -12.072 1.00 96.94 108 VAL A C 1
ATOM 797 O O . VAL A 1 108 ? 1.137 -6.000 -13.114 1.00 96.94 108 VAL A O 1
ATOM 800 N N . ASP A 1 109 ? 0.932 -6.014 -10.867 1.00 96.94 109 ASP A N 1
ATOM 801 C CA . ASP A 1 109 ? 1.628 -7.283 -10.639 1.00 96.94 109 ASP A CA 1
ATOM 802 C C . ASP A 1 109 ? 0.819 -8.190 -9.685 1.00 96.94 109 ASP A C 1
ATOM 804 O O . ASP A 1 109 ? 0.810 -7.990 -8.471 1.00 96.94 109 ASP A O 1
ATOM 808 N N . PRO A 1 110 ? 0.165 -9.256 -10.190 1.00 97.38 110 PRO A N 1
ATOM 809 C CA . PRO A 1 110 ? -0.575 -10.194 -9.345 1.00 97.38 110 PRO A CA 1
ATOM 810 C C . PRO A 1 110 ? 0.275 -10.875 -8.262 1.00 97.38 110 PRO A C 1
ATOM 812 O O . PRO A 1 110 ? -0.275 -11.381 -7.282 1.00 97.38 110 PRO A O 1
ATOM 815 N N . THR A 1 111 ? 1.603 -10.910 -8.407 1.00 96.94 111 THR A N 1
ATOM 816 C CA . THR A 1 111 ? 2.484 -11.487 -7.385 1.00 96.94 111 THR A CA 1
ATOM 817 C C . THR A 1 111 ? 2.598 -10.595 -6.142 1.00 96.94 111 THR A C 1
ATOM 819 O O . THR A 1 111 ? 2.973 -11.085 -5.077 1.00 96.94 111 THR A O 1
ATOM 822 N N . ASP A 1 112 ? 2.206 -9.318 -6.216 1.00 96.31 112 ASP A N 1
ATOM 823 C CA . ASP A 1 112 ? 2.107 -8.415 -5.057 1.00 96.31 112 ASP A CA 1
ATOM 824 C C . ASP A 1 112 ? 1.039 -8.886 -4.054 1.00 96.31 112 ASP A C 1
ATOM 826 O O . ASP A 1 112 ? 1.146 -8.628 -2.854 1.00 96.31 112 ASP A O 1
ATOM 830 N N . LEU A 1 113 ? 0.053 -9.685 -4.493 1.00 97.00 113 LEU A N 1
ATOM 831 C CA . LEU A 1 113 ? -0.972 -10.267 -3.613 1.00 97.00 113 LEU A CA 1
ATOM 832 C C . LEU A 1 113 ? -0.392 -11.160 -2.505 1.00 97.00 113 LEU A C 1
ATOM 834 O O . LEU A 1 113 ? -1.052 -11.367 -1.486 1.00 97.00 113 LEU A O 1
ATOM 838 N N . MET A 1 114 ? 0.848 -11.639 -2.652 1.00 96.62 114 MET A N 1
ATOM 839 C CA . MET A 1 114 ? 1.563 -12.350 -1.586 1.00 96.62 114 MET A CA 1
ATOM 840 C C . MET A 1 114 ? 1.777 -11.492 -0.330 1.00 96.62 114 MET A C 1
ATOM 842 O O . MET A 1 114 ? 2.014 -12.049 0.740 1.00 96.62 114 MET A O 1
ATOM 846 N N . ALA A 1 115 ? 1.673 -10.162 -0.428 1.00 96.19 115 ALA A N 1
ATOM 847 C CA . ALA A 1 115 ? 1.788 -9.252 0.707 1.00 96.19 115 ALA A CA 1
ATOM 848 C C . ALA A 1 115 ? 0.492 -9.140 1.541 1.00 96.19 115 ALA A C 1
ATOM 850 O O . ALA A 1 115 ? 0.550 -8.698 2.687 1.00 96.19 115 ALA A O 1
ATOM 851 N N . LEU A 1 116 ? -0.669 -9.581 1.025 1.00 97.19 116 LEU A N 1
ATOM 852 C CA . LEU A 1 116 ? -1.972 -9.485 1.712 1.00 97.19 116 LEU A CA 1
ATOM 853 C C . LEU A 1 116 ? -2.012 -10.040 3.151 1.00 97.19 116 LEU A C 1
ATOM 855 O O . LEU A 1 116 ? -2.691 -9.428 3.979 1.00 97.19 116 LEU A O 1
ATOM 859 N N . PRO A 1 117 ? -1.304 -11.135 3.507 1.00 96.88 117 PRO A N 1
ATOM 860 C CA . PRO A 1 117 ? -1.252 -11.622 4.885 1.00 96.88 117 PRO A CA 1
ATOM 861 C C . PRO A 1 117 ? -0.714 -10.606 5.902 1.00 96.88 117 PRO A C 1
ATOM 863 O O . PRO A 1 117 ? -0.950 -10.781 7.091 1.00 96.88 117 PRO A O 1
ATOM 866 N N . ALA A 1 118 ? -0.045 -9.529 5.469 1.00 94.00 118 ALA A N 1
ATOM 867 C CA . ALA A 1 118 ? 0.391 -8.441 6.348 1.00 94.00 118 ALA A CA 1
ATOM 868 C C . ALA A 1 118 ? -0.767 -7.655 6.996 1.00 94.00 118 ALA A C 1
ATOM 870 O O . ALA A 1 118 ? -0.531 -6.861 7.903 1.00 94.00 118 ALA A O 1
ATOM 871 N N . LEU A 1 119 ? -2.006 -7.857 6.530 1.00 93.12 119 LEU A N 1
ATOM 872 C CA . LEU A 1 119 ? -3.223 -7.261 7.093 1.00 93.12 119 LEU A CA 1
ATOM 873 C C . LEU A 1 119 ? -3.873 -8.096 8.216 1.00 93.12 119 LEU A C 1
ATOM 875 O O . LEU A 1 119 ? -4.921 -7.689 8.723 1.00 93.12 119 LEU A O 1
ATOM 879 N N . LEU A 1 120 ? -3.321 -9.265 8.555 1.00 89.00 120 LEU A N 1
ATOM 880 C CA . LEU A 1 120 ? -3.844 -10.169 9.590 1.00 89.00 120 LEU A CA 1
ATOM 881 C C . LEU A 1 120 ? -3.298 -9.815 10.980 1.00 89.00 120 LEU A C 1
ATOM 883 O O . LEU A 1 120 ? -4.114 -9.821 11.932 1.00 89.00 120 LEU A O 1
#